Protein AF-A0A540LF46-F1 (afdb_monomer_lite)

InterPro domains:
  IPR003746 Protein of unknown function DUF167 [PF02594] (100-147)
  IPR003746 Protein of unknown function DUF167 [SM01152] (96-146)
  IPR036591 YggU-like superfamily [G3DSA:3.30.1200.10] (90-147)
  IPR036591 YggU-like superfamily [SSF69786] (89-147)
  IPR053323 UPF0235 domain-containing protein [PTHR47525] (1-147)
  IPR057965 STEEP1 domain [PF25809] (1-81)

Foldseek 3Di:
DDADPQQRWDKDFCVVDPDDDQWDWPAWDWDQDPPRDIAIWGWIAHPPPRHTFWTFRDPDPVPGRIITGGPPSDDPQDPDDDPVPGPQACQWDQDPPRDIHHAEDEAEQDPAWDQDDDDNNHTYIYHNHDPPPCRSVVRVVVVVVVD

Secondary structure (DSSP, 8-state):
--B-TTT-PEEEETTTS-----EEEEEEEEEE-GGG-EEEEEEEEETTT--EEEEESSS-TTT--EEEEPTT---SS-SS--TTSSPPPTTEEEPGGG-EEE-EEEE-S-SS-EEEEE-SS-EEEE-SS-SSTTHHHHHHHHHHTT-

Radius of gyration: 22.81 Å; chains: 1; bounding box: 57×28×56 Å

Sequence (147 aa):
MPKRKTDKAYVLDKSKHLARLNIAEAGKVLLKRGEGKLEKQFRMNCVGCGLFVFYRSEEDLEGASFIYVVDGSLSTVAAETNPQDAPVPPCISNLEGGLVQVAIEVEDRAQRSAITRVNADDVRVTVAAPAARGEANNELLEFMAKV

Organism: Malus baccata (NCBI:txid106549)

Structure (mmCIF, N/CA/C/O backbone):
data_AF-A0A540LF46-F1
#
_entry.id   AF-A0A540LF46-F1
#
loop_
_atom_site.group_PDB
_atom_site.id
_atom_site.type_symbol
_atom_site.label_atom_id
_atom_site.label_alt_id
_atom_site.label_comp_id
_atom_site.label_asym_id
_atom_site.label_entity_id
_atom_site.label_seq_id
_atom_site.pdbx_PDB_ins_code
_atom_site.Cartn_x
_atom_site.Cartn_y
_atom_site.Cartn_z
_atom_site.occupancy
_atom_site.B_iso_or_equiv
_atom_site.auth_seq_id
_atom_site.auth_comp_id
_atom_site.auth_asym_id
_atom_site.auth_atom_id
_atom_site.pdbx_PDB_model_num
ATOM 1 N N . MET A 1 1 ? 0.856 4.193 19.483 1.00 74.06 1 MET A N 1
ATOM 2 C CA . MET A 1 1 ? -0.600 4.450 19.580 1.00 74.06 1 MET A CA 1
ATOM 3 C C . MET A 1 1 ? -1.244 3.455 20.536 1.00 74.06 1 MET A C 1
ATOM 5 O O . MET A 1 1 ? -0.867 2.287 20.478 1.00 74.06 1 MET A O 1
ATOM 9 N N . PRO A 1 2 ? -2.177 3.880 21.404 1.00 86.44 2 PRO A N 1
ATOM 10 C CA . PRO A 1 2 ? -2.928 2.976 22.279 1.00 86.44 2 PRO A CA 1
ATOM 11 C C . PRO A 1 2 ? -3.761 1.967 21.474 1.00 86.44 2 PRO A C 1
ATOM 13 O O . PRO A 1 2 ? -4.282 2.317 20.418 1.00 86.44 2 PRO A O 1
ATOM 16 N N . LYS A 1 3 ? -3.921 0.738 21.982 1.00 89.38 3 LYS A N 1
ATOM 17 C CA . LYS A 1 3 ? -4.806 -0.288 21.399 1.00 89.38 3 LYS A CA 1
ATOM 18 C C . LYS A 1 3 ? -6.048 -0.505 22.261 1.00 89.38 3 LYS A C 1
ATOM 20 O O . LYS A 1 3 ? -5.948 -0.585 23.487 1.00 89.38 3 LYS A O 1
ATOM 25 N N . ARG A 1 4 ? -7.216 -0.666 21.632 1.00 88.56 4 ARG A N 1
ATOM 26 C CA . ARG A 1 4 ? -8.449 -1.082 22.322 1.00 88.56 4 ARG A CA 1
ATOM 27 C C . ARG A 1 4 ? -8.381 -2.556 22.720 1.00 88.56 4 ARG A C 1
ATOM 29 O O . ARG A 1 4 ? -7.892 -3.395 21.973 1.00 88.56 4 ARG A O 1
ATOM 36 N N . LYS A 1 5 ? -8.966 -2.897 23.870 1.00 84.88 5 LYS A N 1
ATOM 37 C CA . LYS A 1 5 ? -9.084 -4.294 24.328 1.00 84.88 5 LYS A CA 1
ATOM 38 C C . LYS A 1 5 ? -10.130 -5.103 23.551 1.00 84.88 5 LYS A C 1
ATOM 40 O O . LYS A 1 5 ? -10.023 -6.317 23.478 1.00 84.88 5 LYS A O 1
ATOM 45 N N . THR A 1 6 ? -11.143 -4.442 22.991 1.00 84.25 6 THR A N 1
ATOM 46 C CA . THR A 1 6 ? -12.315 -5.087 22.378 1.00 84.25 6 THR A CA 1
ATOM 47 C C . THR A 1 6 ? -12.055 -5.668 20.996 1.00 84.25 6 THR A C 1
ATOM 49 O O . THR A 1 6 ? -12.598 -6.712 20.660 1.00 84.25 6 THR A O 1
ATOM 52 N N . ASP A 1 7 ? -11.273 -4.973 20.180 1.00 84.31 7 ASP A N 1
ATOM 53 C CA . ASP A 1 7 ? -11.052 -5.293 18.766 1.00 84.31 7 ASP A CA 1
ATOM 54 C C . ASP A 1 7 ? -9.617 -5.011 18.315 1.00 84.31 7 ASP A C 1
ATOM 56 O O . ASP A 1 7 ? -9.337 -5.014 17.122 1.00 84.31 7 ASP A O 1
ATOM 60 N N . LYS A 1 8 ? -8.705 -4.763 19.267 1.00 87.94 8 LYS A N 1
ATOM 61 C CA . LYS A 1 8 ? -7.281 -4.478 19.029 1.00 87.94 8 LYS A CA 1
ATOM 62 C C . LYS A 1 8 ? -7.009 -3.267 18.129 1.00 87.94 8 LYS A C 1
ATOM 64 O O . LYS A 1 8 ? -5.849 -3.021 17.805 1.00 87.94 8 LYS A O 1
ATOM 69 N N . ALA A 1 9 ? -8.035 -2.481 17.800 1.00 90.19 9 ALA A N 1
ATOM 70 C CA . ALA A 1 9 ? -7.906 -1.305 16.959 1.00 90.19 9 ALA A CA 1
ATOM 71 C C . ALA A 1 9 ? -6.971 -0.275 17.606 1.00 90.19 9 ALA A C 1
ATOM 73 O O . ALA A 1 9 ? -7.024 -0.043 18.823 1.00 90.19 9 ALA A O 1
ATOM 74 N N . TYR A 1 10 ? -6.127 0.350 16.791 1.00 90.56 10 TYR A N 1
ATOM 75 C CA . TYR A 1 10 ? -5.286 1.460 17.219 1.00 90.56 10 TYR A CA 1
ATOM 76 C C . TYR A 1 10 ? -6.127 2.729 17.334 1.00 90.56 10 TYR A C 1
ATOM 78 O O . TYR A 1 10 ? -6.913 3.050 16.446 1.00 90.56 10 TYR A O 1
ATOM 86 N N . VAL A 1 11 ? -5.948 3.465 18.427 1.00 91.00 11 VAL A N 1
ATOM 87 C CA . VAL A 1 11 ? -6.639 4.733 18.672 1.00 91.00 11 VAL A CA 1
ATOM 88 C C . VAL A 1 11 ? -5.749 5.882 18.208 1.00 91.00 11 VAL A C 1
ATOM 90 O O . VAL A 1 11 ? -4.654 6.082 18.744 1.00 91.00 11 VAL A O 1
ATOM 93 N N . LEU A 1 12 ? -6.227 6.628 17.216 1.00 89.12 12 LEU A N 1
ATOM 94 C CA . LEU A 1 12 ? -5.626 7.854 16.704 1.00 89.12 12 LEU A CA 1
ATOM 95 C C . LEU A 1 12 ? -6.423 9.055 17.225 1.00 89.12 12 LEU A C 1
ATOM 97 O O . LEU A 1 12 ? -7.634 9.136 17.036 1.00 89.12 12 LEU A O 1
ATOM 101 N N . ASP A 1 13 ? -5.725 9.986 17.866 1.00 88.25 13 ASP A N 1
ATOM 102 C CA . ASP A 1 13 ? -6.264 11.270 18.311 1.00 88.25 13 ASP A CA 1
ATOM 103 C C . ASP A 1 13 ? -5.946 12.330 17.249 1.00 88.25 13 ASP A C 1
ATOM 105 O O . ASP A 1 13 ? -4.771 12.640 17.018 1.00 88.25 13 ASP A O 1
ATOM 109 N N . LYS A 1 14 ? -6.979 12.866 16.588 1.00 83.50 14 LYS A N 1
ATOM 110 C CA . LYS A 1 14 ? -6.809 13.855 15.508 1.00 83.50 14 LYS A CA 1
ATOM 111 C C . LYS A 1 14 ? -6.265 15.192 16.011 1.00 83.50 14 LYS A C 1
ATOM 113 O O . LYS A 1 14 ? -5.693 15.936 15.223 1.00 83.50 14 LYS A O 1
ATOM 118 N N . SER A 1 15 ? -6.415 15.501 17.301 1.00 80.00 15 SER A N 1
ATOM 119 C CA . SER A 1 15 ? -5.893 16.747 17.880 1.00 80.00 15 SER A CA 1
ATOM 120 C C . SER A 1 15 ? -4.372 16.722 18.055 1.00 80.00 15 SER A C 1
ATOM 122 O O . SER A 1 15 ? -3.724 17.766 18.043 1.00 80.00 15 SER A O 1
ATOM 124 N N . LYS A 1 16 ? -3.789 15.525 18.195 1.00 81.25 16 LYS A N 1
ATOM 125 C CA . LYS A 1 16 ? -2.352 15.329 18.443 1.00 81.25 16 LYS A CA 1
ATOM 126 C C . LYS A 1 16 ? -1.561 14.991 17.187 1.00 81.25 16 LYS A C 1
ATOM 128 O O . LYS A 1 16 ? -0.342 15.140 17.179 1.00 81.25 16 LYS A O 1
ATOM 133 N N . HIS A 1 17 ? -2.233 14.501 16.150 1.00 76.06 17 HIS A N 1
ATOM 134 C CA . HIS A 1 17 ? -1.586 13.954 14.966 1.00 76.06 17 HIS A CA 1
ATOM 135 C C . HIS A 1 17 ? -2.264 14.459 13.692 1.00 76.06 17 HIS A C 1
ATOM 137 O O . HIS A 1 17 ? -3.445 14.208 13.457 1.00 76.06 17 HIS A O 1
ATOM 143 N N . LEU A 1 18 ? -1.481 15.130 12.845 1.00 67.31 18 LEU A N 1
ATOM 144 C CA . LEU A 1 18 ? -1.886 15.522 11.498 1.00 67.31 18 LEU A CA 1
ATOM 145 C C . LEU A 1 18 ? -1.986 14.263 10.626 1.00 67.31 18 LEU A C 1
ATOM 147 O O . LEU A 1 18 ? -1.008 13.532 10.474 1.00 67.31 18 LEU A O 1
ATOM 151 N N . ALA A 1 19 ? -3.168 13.996 10.073 1.00 65.88 19 ALA A N 1
ATOM 152 C CA . ALA A 1 19 ? -3.424 12.825 9.242 1.00 65.88 19 ALA A CA 1
ATOM 153 C C . ALA A 1 19 ? -4.034 13.246 7.902 1.00 65.88 19 ALA A C 1
ATOM 155 O O . ALA A 1 19 ? -5.103 13.854 7.864 1.00 65.88 19 ALA A O 1
ATOM 156 N N . ARG A 1 20 ? -3.370 12.890 6.796 1.00 72.81 20 ARG A N 1
ATOM 157 C CA . ARG A 1 20 ? -3.944 12.961 5.448 1.00 72.81 20 ARG A CA 1
ATOM 158 C C . ARG A 1 20 ? -4.623 11.628 5.155 1.00 72.81 20 ARG A C 1
ATOM 160 O O . ARG A 1 20 ? -3.972 10.589 5.176 1.00 72.81 20 ARG A O 1
ATOM 167 N N . LEU A 1 21 ? -5.928 11.653 4.916 1.00 78.50 21 LEU A N 1
ATOM 168 C CA . LEU A 1 21 ? -6.735 10.446 4.753 1.00 78.50 21 LEU A CA 1
ATOM 169 C C . LEU A 1 21 ? -7.257 10.368 3.316 1.00 78.50 21 LEU A C 1
ATOM 171 O O . LEU A 1 21 ? -8.003 11.244 2.892 1.00 78.50 21 LEU A O 1
ATOM 175 N N . ASN A 1 22 ? -6.874 9.324 2.578 1.00 82.06 22 ASN A N 1
ATOM 176 C CA . ASN A 1 22 ? -7.414 9.028 1.248 1.00 82.06 22 ASN A CA 1
ATOM 177 C C . ASN A 1 22 ? -8.381 7.837 1.336 1.00 82.06 22 ASN A C 1
ATOM 179 O O . ASN A 1 22 ? -7.994 6.678 1.166 1.00 82.06 22 ASN A O 1
ATOM 183 N N . ILE A 1 23 ? -9.626 8.127 1.708 1.00 87.06 23 ILE A N 1
ATOM 184 C CA . ILE A 1 23 ? -10.616 7.129 2.128 1.00 87.06 23 ILE A CA 1
ATOM 185 C C . ILE A 1 23 ? -11.994 7.394 1.523 1.00 87.06 23 ILE A C 1
ATOM 187 O O . ILE A 1 23 ? -12.360 8.539 1.274 1.00 87.06 23 ILE A O 1
ATOM 191 N N . ALA A 1 24 ? -12.770 6.326 1.354 1.00 89.81 24 ALA A N 1
ATOM 192 C CA . ALA A 1 24 ? -14.169 6.355 0.946 1.00 89.81 24 ALA A CA 1
ATOM 193 C C . ALA A 1 24 ? -15.076 5.851 2.076 1.00 89.81 24 ALA A C 1
ATOM 195 O O . ALA A 1 24 ? -14.687 4.982 2.861 1.00 89.81 24 ALA A O 1
ATOM 196 N N . GLU A 1 25 ? -16.297 6.377 2.154 1.00 91.12 25 GLU A N 1
ATOM 197 C CA . GLU A 1 25 ? -17.293 5.904 3.115 1.00 91.12 25 GLU A CA 1
ATOM 198 C C . GLU A 1 25 ? -17.759 4.488 2.766 1.00 91.12 25 GLU A C 1
ATOM 200 O O . GLU A 1 25 ? -18.154 4.200 1.639 1.00 91.12 25 GLU A O 1
ATOM 205 N N . ALA A 1 26 ? -17.716 3.598 3.755 1.00 88.88 26 ALA A N 1
ATOM 206 C CA . ALA A 1 26 ? -18.059 2.183 3.618 1.00 88.88 26 ALA A CA 1
ATOM 207 C C . ALA A 1 26 ? -19.337 1.809 4.388 1.00 88.88 26 ALA A C 1
ATOM 209 O O . ALA A 1 26 ? -19.603 0.637 4.660 1.00 88.88 26 ALA A O 1
ATOM 210 N N . GLY A 1 27 ? -20.124 2.821 4.758 1.00 89.94 27 GLY A N 1
ATOM 211 C CA . GLY A 1 27 ? -21.399 2.673 5.444 1.00 89.94 27 GLY A CA 1
ATOM 212 C C . GLY A 1 27 ? -21.301 2.590 6.967 1.00 89.94 27 GLY A C 1
ATOM 213 O O . GLY A 1 27 ? -20.253 2.776 7.592 1.00 89.94 27 GLY A O 1
ATOM 214 N N . LYS A 1 28 ? -22.457 2.324 7.577 1.00 92.00 28 LYS A N 1
ATOM 215 C CA . LYS A 1 28 ? -22.673 2.349 9.025 1.00 92.00 28 LYS A CA 1
ATOM 216 C C . LYS A 1 28 ? -23.088 0.977 9.532 1.00 92.00 28 LYS A C 1
ATOM 218 O O . LYS A 1 28 ? -23.990 0.351 8.983 1.00 92.00 28 LYS A O 1
ATOM 223 N N . VAL A 1 29 ? -22.474 0.543 10.627 1.00 91.75 29 VAL A N 1
ATOM 224 C CA . VAL A 1 29 ? -22.754 -0.736 11.284 1.00 91.75 29 VAL A CA 1
ATOM 225 C C . VAL A 1 29 ? -23.029 -0.499 12.764 1.00 91.75 29 VAL A C 1
ATOM 227 O O . VAL A 1 29 ? -22.349 0.289 13.417 1.00 91.75 29 VAL A O 1
ATOM 230 N N . LEU A 1 30 ? -24.028 -1.192 13.305 1.00 90.50 30 LEU A N 1
ATOM 231 C CA . LEU A 1 30 ? -24.298 -1.228 14.738 1.00 90.50 30 LEU A CA 1
ATOM 232 C C . LEU A 1 30 ? -23.841 -2.580 15.285 1.00 90.50 30 LEU A C 1
ATOM 234 O O . LEU A 1 30 ? -24.402 -3.616 14.935 1.00 90.50 30 LEU A O 1
ATOM 238 N N . LEU A 1 31 ? -22.813 -2.579 16.128 1.00 88.62 31 LEU A N 1
ATOM 239 C CA . LEU A 1 31 ? -22.278 -3.792 16.737 1.00 88.62 31 LEU A CA 1
ATOM 240 C C . LEU A 1 31 ? -22.807 -3.969 18.155 1.00 88.62 31 LEU A C 1
ATOM 242 O O . LEU A 1 31 ? -22.762 -3.049 18.968 1.00 88.62 31 LEU A O 1
ATOM 246 N N . LYS A 1 32 ? -23.225 -5.191 18.482 1.00 87.19 32 LYS A N 1
ATOM 247 C CA . LYS A 1 32 ? -23.477 -5.600 19.864 1.00 87.19 32 LYS A CA 1
ATOM 248 C C . LYS A 1 32 ? -22.156 -6.015 20.506 1.00 87.19 32 LYS A C 1
ATOM 250 O O . LYS A 1 32 ? -21.530 -6.985 20.089 1.00 87.19 32 LYS A O 1
ATOM 255 N N . ARG A 1 33 ? -21.716 -5.256 21.503 1.00 83.06 33 ARG A N 1
ATOM 256 C CA . ARG A 1 33 ? -20.578 -5.578 22.369 1.00 83.06 33 ARG A CA 1
ATOM 257 C C . ARG A 1 33 ? -21.082 -6.327 23.616 1.00 83.06 33 ARG A C 1
ATOM 259 O O . ARG A 1 33 ? -22.288 -6.495 23.816 1.00 83.06 33 ARG A O 1
ATOM 266 N N . GLY A 1 34 ? -20.151 -6.819 24.436 1.00 74.88 34 GLY A N 1
ATOM 267 C CA . GLY A 1 34 ? -20.469 -7.513 25.690 1.00 74.88 34 GLY A CA 1
ATOM 268 C C . GLY A 1 34 ? -21.340 -6.668 26.632 1.00 74.88 34 GLY A C 1
ATOM 269 O O . GLY A 1 34 ? -21.341 -5.441 26.548 1.00 74.88 34 GLY A O 1
ATOM 270 N N . GLU A 1 35 ? -22.094 -7.338 27.509 1.00 74.38 35 GLU A N 1
ATOM 271 C CA . GLU A 1 35 ? -22.994 -6.714 28.503 1.00 74.38 35 GLU A CA 1
ATOM 272 C C . GLU A 1 35 ? -24.123 -5.848 27.904 1.00 74.38 35 GLU A C 1
ATOM 274 O O . GLU A 1 35 ? -24.568 -4.881 28.513 1.00 74.38 35 GLU A O 1
ATOM 279 N N . GLY A 1 36 ? -24.589 -6.157 26.688 1.00 75.62 36 GLY A N 1
ATOM 280 C CA . GLY A 1 36 ? -25.724 -5.448 26.077 1.00 75.62 36 GLY A CA 1
ATOM 281 C C . GLY A 1 36 ? -25.400 -4.047 25.546 1.00 75.62 36 GLY A C 1
ATOM 282 O O . GLY A 1 36 ? -26.305 -3.332 25.121 1.00 75.62 36 GLY A O 1
ATOM 283 N N . LYS A 1 37 ? -24.121 -3.659 25.517 1.00 81.69 37 LYS A N 1
ATOM 284 C CA . LYS A 1 37 ? -23.674 -2.372 24.972 1.00 81.69 37 LYS A CA 1
ATOM 285 C C . LYS A 1 37 ? -23.701 -2.407 23.443 1.00 81.69 37 LYS A C 1
ATOM 287 O O . LYS A 1 37 ? -23.254 -3.375 22.831 1.00 81.69 37 LYS A O 1
ATOM 292 N N . LEU A 1 38 ? -24.209 -1.347 22.820 1.00 86.31 38 LEU A N 1
ATOM 293 C CA . LEU A 1 38 ? -24.229 -1.183 21.365 1.00 86.31 38 LEU A CA 1
ATOM 294 C C . LEU A 1 38 ? -23.200 -0.127 20.950 1.00 86.31 38 LEU A C 1
ATOM 296 O O . LEU A 1 38 ? -23.123 0.938 21.556 1.00 86.31 38 LEU A O 1
ATOM 300 N N . GLU A 1 39 ? -22.427 -0.416 19.908 1.00 88.38 39 GLU A N 1
ATOM 301 C CA . GLU A 1 39 ? -21.417 0.479 19.343 1.00 88.38 39 GLU A CA 1
ATOM 302 C C . GLU A 1 39 ? -21.785 0.816 17.897 1.00 88.38 39 GLU A C 1
ATOM 304 O O . GLU A 1 39 ? -21.905 -0.075 17.054 1.00 88.38 39 GLU A O 1
ATOM 309 N N . LYS A 1 40 ? -21.976 2.107 17.608 1.00 90.75 40 LYS A N 1
ATOM 310 C CA . LYS A 1 40 ? -22.147 2.604 16.238 1.00 90.75 40 LYS A CA 1
ATOM 311 C C . LYS A 1 40 ? -20.774 2.789 15.607 1.00 90.75 40 LYS A C 1
ATOM 313 O O . LYS A 1 40 ? -19.910 3.427 16.197 1.00 90.75 40 LYS A O 1
ATOM 318 N N . GLN A 1 41 ? -20.599 2.243 14.413 1.00 92.44 41 GLN A N 1
ATOM 319 C CA . GLN A 1 41 ? -19.379 2.357 13.631 1.00 92.44 41 GLN A CA 1
ATOM 320 C C . GLN A 1 41 ? -19.707 2.930 12.261 1.00 92.44 41 GLN A C 1
ATOM 322 O O . GLN A 1 41 ? -20.483 2.333 11.516 1.00 92.44 41 GLN A O 1
ATOM 327 N N . PHE A 1 42 ? -19.078 4.042 11.913 1.00 93.25 42 PHE A N 1
ATOM 328 C CA . PHE A 1 42 ? -19.034 4.556 10.549 1.00 93.25 42 PHE A CA 1
ATOM 329 C C . PHE A 1 42 ? -17.702 4.123 9.950 1.00 93.25 42 PHE A C 1
ATOM 331 O O . PHE A 1 42 ? -16.637 4.516 10.434 1.00 93.25 42 PHE A O 1
ATOM 338 N N . ARG A 1 43 ? -17.762 3.212 8.981 1.00 93.12 43 ARG A N 1
ATOM 339 C CA . ARG A 1 43 ? -16.594 2.523 8.432 1.00 93.12 43 ARG A CA 1
ATOM 340 C C . ARG A 1 43 ? -16.048 3.273 7.231 1.00 93.12 43 ARG A C 1
ATOM 342 O O . ARG A 1 43 ? -16.814 3.811 6.438 1.00 93.12 43 ARG A O 1
ATOM 349 N N . MET A 1 44 ? -14.729 3.245 7.090 1.00 92.00 44 MET A N 1
ATOM 350 C CA . MET A 1 44 ? -14.010 3.883 5.998 1.00 92.00 44 MET A CA 1
ATOM 351 C C . MET A 1 44 ? -13.109 2.866 5.300 1.00 92.00 44 MET A C 1
ATOM 353 O O . MET A 1 44 ? -12.353 2.133 5.951 1.00 92.00 44 MET A O 1
ATOM 357 N N . ASN A 1 45 ? -13.174 2.855 3.973 1.00 92.25 45 ASN A N 1
ATOM 358 C CA . ASN A 1 45 ? -12.361 1.997 3.125 1.00 92.25 45 ASN A CA 1
ATOM 359 C C . ASN A 1 45 ? -11.259 2.794 2.426 1.00 92.25 45 ASN A C 1
ATOM 361 O O . ASN A 1 45 ? -11.406 3.984 2.152 1.00 92.25 45 ASN A O 1
ATOM 365 N N . CYS A 1 46 ? -10.159 2.123 2.100 1.00 86.81 46 CYS A N 1
ATOM 366 C CA . CYS A 1 46 ? -9.131 2.665 1.222 1.00 86.81 46 CYS A CA 1
ATOM 367 C C . CYS A 1 46 ? -9.704 2.852 -0.188 1.00 86.81 46 CYS A C 1
ATOM 369 O O . CYS A 1 46 ? -10.283 1.916 -0.738 1.00 86.81 46 CYS A O 1
ATOM 371 N N . VAL A 1 47 ? -9.503 4.025 -0.794 1.00 85.38 47 VAL A N 1
ATOM 372 C CA . VAL A 1 47 ? -9.968 4.296 -2.169 1.00 85.38 47 VAL A CA 1
ATOM 373 C C . VAL A 1 47 ? -9.258 3.400 -3.191 1.00 85.38 47 VAL A C 1
ATOM 375 O O . VAL A 1 47 ? -9.870 2.990 -4.169 1.00 85.38 47 VAL A O 1
ATOM 378 N N . GLY A 1 48 ? -7.987 3.056 -2.957 1.00 82.38 48 GLY A N 1
ATOM 379 C CA . GLY A 1 48 ? -7.189 2.275 -3.906 1.00 82.38 48 GLY A CA 1
ATOM 380 C C . GLY A 1 48 ? -7.557 0.790 -3.966 1.00 82.38 48 GLY A C 1
ATOM 381 O O . GLY A 1 48 ? -7.692 0.235 -5.049 1.00 82.38 48 GLY A O 1
ATOM 382 N N . CYS A 1 49 ? -7.720 0.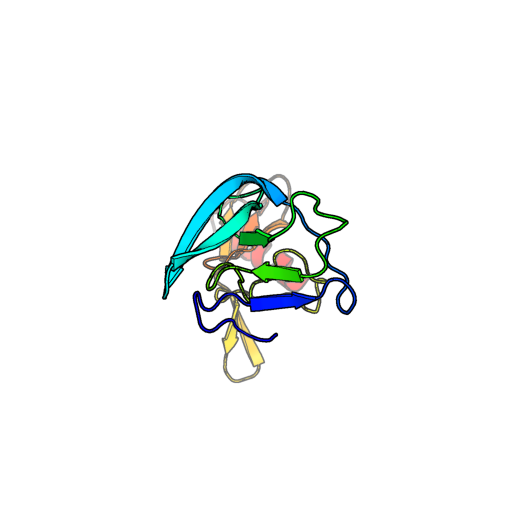135 -2.812 1.00 82.25 49 CYS A N 1
ATOM 383 C CA . CYS A 1 49 ? -7.937 -1.317 -2.741 1.00 82.25 49 CYS A CA 1
ATOM 384 C C . CYS A 1 49 ? -9.286 -1.733 -2.136 1.00 82.25 49 CYS A C 1
ATOM 386 O O . CYS A 1 49 ? -9.561 -2.924 -2.024 1.00 82.25 49 CYS A O 1
ATOM 388 N N . GLY A 1 50 ? -10.117 -0.784 -1.694 1.00 84.56 50 GLY A N 1
ATOM 389 C CA . GLY A 1 50 ? -11.414 -1.070 -1.069 1.00 84.56 50 GLY A CA 1
ATOM 390 C C . GLY A 1 50 ? -11.335 -1.717 0.319 1.00 84.56 50 GLY A C 1
ATOM 391 O O . GLY A 1 50 ? -12.372 -2.052 0.889 1.00 84.56 50 GLY A O 1
ATOM 392 N N . LEU A 1 51 ? -10.135 -1.890 0.883 1.00 88.81 51 LEU A N 1
ATOM 393 C CA . LEU A 1 51 ? -9.933 -2.513 2.191 1.00 88.81 51 LEU A CA 1
ATOM 394 C C . LEU A 1 51 ? -10.525 -1.653 3.312 1.00 88.81 51 LEU A C 1
ATOM 396 O O . LEU A 1 51 ? -10.341 -0.439 3.314 1.00 88.81 51 LEU A O 1
ATOM 400 N N . PHE A 1 52 ? -11.164 -2.280 4.299 1.00 90.19 52 PHE A N 1
ATOM 401 C CA . PHE A 1 52 ? -11.628 -1.615 5.517 1.00 90.19 52 PHE A CA 1
ATOM 402 C C . PHE A 1 52 ? -10.444 -1.222 6.407 1.00 90.19 52 PHE A C 1
ATOM 404 O O . PHE A 1 52 ? -9.797 -2.081 7.004 1.00 90.19 52 PHE A O 1
ATOM 411 N N . VAL A 1 53 ? -10.159 0.081 6.485 1.00 90.81 53 VAL A N 1
ATOM 412 C CA . VAL A 1 53 ? -8.950 0.592 7.153 1.00 90.81 53 VAL A CA 1
ATOM 413 C C . VAL A 1 53 ? -9.247 1.058 8.568 1.00 90.81 53 VAL A C 1
ATOM 415 O O . VAL A 1 53 ? -8.496 0.777 9.497 1.00 90.81 53 VAL A O 1
ATOM 418 N N . PHE A 1 54 ? -10.330 1.801 8.762 1.00 92.38 54 PHE A N 1
ATOM 419 C CA . PHE A 1 54 ? -10.655 2.348 10.072 1.00 92.38 54 PHE A CA 1
ATOM 420 C C . PHE A 1 54 ? -12.138 2.675 10.191 1.00 92.38 54 PHE A C 1
ATOM 422 O O . PHE A 1 54 ? -12.863 2.744 9.198 1.00 92.38 54 PHE A O 1
ATOM 429 N N . TYR A 1 55 ? -12.591 2.917 11.416 1.00 92.75 55 TYR A N 1
ATOM 430 C CA . TYR A 1 55 ? -13.931 3.425 11.683 1.00 92.75 55 TYR A CA 1
ATOM 431 C C . TYR A 1 55 ? -13.921 4.578 12.694 1.00 92.75 55 TYR A C 1
ATOM 433 O O . TYR A 1 55 ? -12.947 4.795 13.421 1.00 92.75 55 TYR A O 1
ATOM 441 N N . ARG A 1 56 ? -15.032 5.314 12.736 1.00 91.88 56 ARG A N 1
ATOM 442 C CA . ARG A 1 56 ? -15.314 6.392 13.694 1.00 91.88 56 ARG A CA 1
ATOM 443 C C . ARG A 1 56 ? -16.653 6.148 14.400 1.00 91.88 56 ARG A C 1
ATOM 445 O O . ARG A 1 56 ? -17.504 5.417 13.889 1.00 91.88 56 ARG A O 1
ATOM 452 N N . SER A 1 57 ? -16.816 6.729 15.587 1.00 88.12 57 SER A N 1
ATOM 453 C CA . SER A 1 57 ? -18.060 6.635 16.375 1.00 88.12 57 SER A CA 1
ATOM 454 C C . SER A 1 57 ? -19.083 7.711 16.005 1.00 88.12 57 SER A C 1
ATOM 456 O O . SER A 1 57 ? -20.275 7.542 16.261 1.00 88.12 57 SER A O 1
ATOM 458 N N . GLU A 1 58 ? -18.617 8.805 15.407 1.00 87.19 58 GLU A N 1
ATOM 459 C CA . GLU A 1 58 ? -19.425 9.943 14.973 1.00 87.19 58 GLU A CA 1
ATOM 460 C C . GLU A 1 58 ? -19.634 9.912 13.461 1.00 87.19 58 GLU A C 1
ATOM 462 O O . GLU A 1 58 ? -18.824 9.358 12.720 1.00 87.19 58 GLU A O 1
ATOM 467 N N . GLU A 1 59 ? -20.747 10.476 13.005 1.00 82.88 59 GLU A N 1
ATOM 468 C CA . GLU A 1 59 ? -21.100 10.466 11.587 1.00 82.88 59 GLU A CA 1
ATOM 469 C C . GLU A 1 59 ? -20.169 11.350 10.770 1.00 82.88 59 GLU A C 1
ATOM 471 O O . GLU A 1 59 ? -19.689 10.918 9.728 1.00 82.88 59 GLU A O 1
ATOM 476 N N . ASP A 1 60 ? -19.847 12.534 11.282 1.00 83.81 60 ASP A N 1
ATOM 477 C CA . ASP A 1 60 ? -18.970 13.480 10.61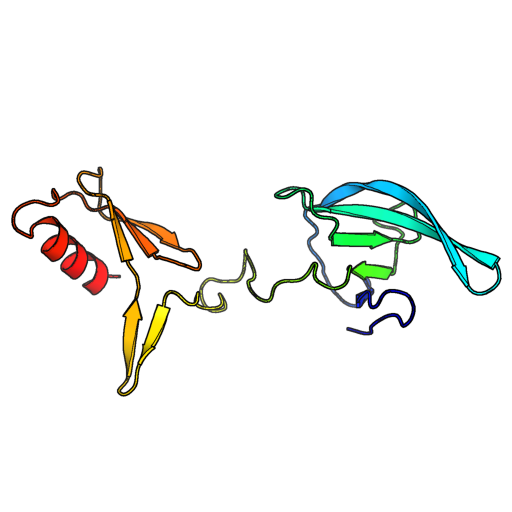3 1.00 83.81 60 ASP A CA 1
ATOM 478 C C . ASP A 1 60 ? -17.484 13.159 10.851 1.00 83.81 60 ASP A C 1
ATOM 480 O O . ASP A 1 60 ? -17.060 12.794 11.953 1.00 83.81 60 ASP A O 1
ATOM 484 N N . LEU A 1 61 ? -16.678 13.281 9.794 1.00 79.12 61 LEU A N 1
ATOM 485 C CA . LEU A 1 61 ? -15.238 13.054 9.871 1.00 79.12 61 LEU A CA 1
ATOM 486 C C . LEU A 1 61 ? -14.541 14.186 10.623 1.00 79.12 61 LEU A C 1
ATOM 488 O O . LEU A 1 61 ? -13.546 13.913 11.298 1.00 79.12 61 LEU A O 1
ATOM 492 N N . GLU A 1 62 ? -15.003 15.430 10.487 1.00 78.25 62 GLU A N 1
ATOM 493 C CA . GLU A 1 62 ? -14.383 16.591 11.132 1.00 78.25 62 GLU A CA 1
ATOM 494 C C . GLU A 1 62 ? -14.661 16.609 12.635 1.00 78.25 62 GLU A C 1
ATOM 496 O O . GLU A 1 62 ? -13.709 16.755 13.406 1.00 78.25 62 GLU A O 1
ATOM 501 N N . GLY A 1 63 ? -15.905 16.336 13.043 1.00 77.88 63 GLY A N 1
ATOM 502 C CA . GLY A 1 63 ? -16.303 16.219 14.453 1.00 77.88 63 GLY A CA 1
ATOM 503 C C . GLY A 1 63 ? -15.648 15.062 15.219 1.00 77.88 63 GLY A C 1
ATOM 504 O O . GLY A 1 63 ? -15.337 15.196 16.406 1.00 77.88 63 GLY A O 1
ATOM 505 N N . ALA A 1 64 ? -15.340 13.951 14.540 1.00 83.00 64 ALA A N 1
ATOM 506 C CA . ALA A 1 64 ? -14.773 12.767 15.178 1.00 83.00 64 ALA A CA 1
ATOM 507 C C . ALA A 1 64 ? -13.363 13.019 15.745 1.00 83.00 64 ALA A C 1
ATOM 509 O O . ALA A 1 64 ? -12.366 12.928 15.031 1.00 83.00 64 ALA A O 1
ATOM 510 N N . SER A 1 65 ? -13.255 13.245 17.057 1.00 85.69 65 SER A N 1
ATOM 511 C CA . SER A 1 65 ? -11.962 13.475 17.735 1.00 85.69 65 SER A CA 1
ATOM 512 C C . SER A 1 65 ? -11.039 12.248 17.714 1.00 85.69 65 SER A C 1
ATOM 514 O O . SER A 1 65 ? -9.811 12.375 17.682 1.00 85.69 65 SER A O 1
ATOM 516 N N . PHE A 1 66 ? -11.631 11.050 17.697 1.00 88.75 66 PHE A N 1
ATOM 517 C CA . PHE A 1 66 ? -10.915 9.779 17.703 1.00 88.75 66 PHE A CA 1
ATOM 518 C C . PHE A 1 66 ? -11.224 8.949 16.462 1.00 88.75 66 PHE A C 1
ATOM 520 O O . PHE A 1 66 ? -12.382 8.775 16.074 1.00 88.75 66 PHE A O 1
ATOM 527 N N . ILE A 1 67 ? -10.170 8.372 15.894 1.00 91.50 67 ILE A N 1
ATOM 528 C CA . ILE A 1 67 ? -10.230 7.410 14.799 1.00 91.50 67 ILE A CA 1
ATOM 529 C C . ILE A 1 67 ? -9.723 6.057 15.303 1.00 91.50 67 ILE A C 1
ATOM 531 O O . ILE A 1 67 ? -8.696 5.979 15.981 1.00 91.50 67 ILE A O 1
ATOM 535 N N . TYR A 1 68 ? -10.431 4.985 14.953 1.00 92.06 68 TYR A N 1
ATOM 536 C CA . TYR A 1 68 ? -10.078 3.621 15.331 1.00 92.06 68 TYR A CA 1
ATOM 537 C C . TYR A 1 68 ? -9.597 2.845 14.111 1.00 92.06 68 TYR A C 1
ATOM 539 O O . TYR A 1 68 ? -10.397 2.385 13.295 1.00 92.06 68 TYR A O 1
ATOM 547 N N . VAL A 1 69 ? -8.281 2.711 13.988 1.00 91.69 69 VAL A N 1
ATOM 548 C CA . VAL A 1 69 ? -7.631 2.008 12.881 1.00 91.69 69 VAL A CA 1
ATOM 549 C C . VAL A 1 69 ? -7.658 0.509 13.141 1.00 91.69 69 VAL A C 1
ATOM 551 O O . VAL A 1 69 ? -7.267 0.054 14.217 1.00 91.69 69 VAL A O 1
ATOM 554 N N . VAL A 1 70 ? -8.150 -0.251 12.169 1.00 91.62 70 VAL A N 1
ATOM 555 C CA . VAL A 1 70 ? -8.356 -1.696 12.279 1.00 91.62 70 VAL A CA 1
ATOM 556 C C . VAL A 1 70 ? -7.006 -2.403 12.421 1.00 91.62 70 VAL A C 1
ATOM 558 O O . VAL A 1 70 ? -6.009 -2.029 11.809 1.00 91.62 70 VAL A O 1
ATOM 561 N N . ASP A 1 71 ? -6.949 -3.429 13.267 1.00 87.81 71 ASP A N 1
ATOM 562 C CA . ASP A 1 71 ? -5.731 -4.225 13.427 1.00 87.81 71 ASP A CA 1
ATOM 563 C C . ASP A 1 71 ? -5.400 -4.933 12.099 1.00 87.81 71 ASP A C 1
ATOM 565 O O . ASP A 1 71 ? -6.265 -5.559 11.489 1.00 87.81 71 ASP A O 1
ATOM 569 N N . GLY A 1 72 ? -4.159 -4.793 11.627 1.00 83.88 72 GLY A N 1
ATOM 570 C CA . GLY A 1 72 ? -3.708 -5.347 10.344 1.00 83.88 72 GLY A CA 1
ATOM 571 C C . GLY A 1 72 ? -3.959 -4.471 9.109 1.00 83.88 72 GLY A C 1
ATOM 572 O O . GLY A 1 72 ? -3.533 -4.849 8.024 1.00 83.88 72 GLY A O 1
ATOM 573 N N . SER A 1 73 ? -4.587 -3.295 9.238 1.00 83.25 73 SER A N 1
ATOM 574 C CA . SER A 1 73 ? -4.773 -2.373 8.102 1.00 83.25 73 SER A CA 1
ATOM 575 C C . SER A 1 73 ? -3.589 -1.429 7.856 1.00 83.25 73 SER A C 1
ATOM 577 O O . SER A 1 73 ? -3.615 -0.641 6.914 1.00 83.25 73 SER A O 1
ATOM 579 N N . LEU A 1 74 ? -2.582 -1.455 8.732 1.00 76.25 74 LEU A N 1
ATOM 580 C CA . LEU A 1 74 ? -1.365 -0.654 8.627 1.00 76.25 74 LEU A CA 1
ATOM 581 C C . LEU A 1 74 ? -0.227 -1.528 8.100 1.00 76.25 74 LEU A C 1
ATOM 583 O O . LEU A 1 74 ? 0.011 -2.612 8.629 1.00 76.25 74 LEU A O 1
ATOM 587 N N . SER A 1 75 ? 0.495 -1.025 7.102 1.00 72.44 75 SER A N 1
ATOM 588 C CA . SER A 1 75 ? 1.749 -1.607 6.623 1.00 72.44 75 SER A CA 1
ATOM 589 C C . SER A 1 75 ? 2.908 -0.687 6.992 1.00 72.44 75 SER A C 1
ATOM 591 O O . SER A 1 75 ? 2.762 0.535 6.982 1.00 72.44 75 SER A O 1
ATOM 593 N N . THR A 1 76 ? 4.062 -1.270 7.309 1.00 63.38 76 THR A N 1
ATOM 594 C CA . THR A 1 76 ? 5.326 -0.531 7.460 1.00 63.38 76 THR A CA 1
ATOM 595 C C . THR A 1 76 ? 5.872 -0.049 6.119 1.00 63.38 76 THR A C 1
ATOM 597 O O . THR A 1 76 ? 6.739 0.818 6.094 1.00 63.38 76 THR A O 1
ATOM 600 N N . VAL A 1 77 ? 5.352 -0.580 5.009 1.00 57.31 77 VAL A N 1
ATOM 601 C CA . VAL A 1 77 ? 5.651 -0.109 3.659 1.00 57.31 77 VAL A CA 1
ATOM 602 C C . VAL A 1 77 ? 4.776 1.112 3.389 1.00 57.31 77 VAL A C 1
ATOM 604 O O . VAL A 1 77 ? 3.611 0.994 3.006 1.00 57.31 77 VAL A O 1
ATOM 607 N N . ALA A 1 78 ? 5.318 2.296 3.664 1.00 53.34 78 ALA A N 1
ATOM 608 C CA . ALA A 1 78 ? 4.675 3.544 3.294 1.00 53.34 78 ALA A CA 1
ATOM 609 C C . ALA A 1 78 ? 4.699 3.684 1.765 1.00 53.34 78 ALA A C 1
ATOM 611 O O . ALA A 1 78 ? 5.763 3.647 1.157 1.00 53.34 78 ALA A O 1
ATOM 612 N N . ALA A 1 79 ? 3.528 3.843 1.142 1.00 52.38 79 ALA A N 1
ATOM 613 C CA . ALA A 1 79 ? 3.429 4.073 -0.302 1.00 52.38 79 ALA A CA 1
ATOM 614 C C . ALA A 1 79 ? 3.924 5.472 -0.717 1.00 52.38 79 ALA A C 1
ATOM 616 O O . ALA A 1 79 ? 4.157 5.711 -1.894 1.00 52.38 79 ALA A O 1
ATOM 617 N N . GLU A 1 80 ? 4.087 6.392 0.237 1.00 55.41 80 GLU A N 1
ATOM 618 C CA . GLU A 1 80 ? 4.505 7.769 -0.019 1.00 55.41 80 GLU A CA 1
ATOM 619 C C . GLU A 1 80 ? 5.290 8.306 1.187 1.00 55.41 80 GLU A C 1
ATOM 621 O O . GLU A 1 80 ? 4.743 8.970 2.068 1.00 55.41 80 GLU A O 1
ATOM 626 N N . THR A 1 81 ? 6.582 8.002 1.259 1.00 42.31 81 THR A N 1
ATOM 627 C CA . THR A 1 81 ? 7.528 8.790 2.058 1.00 42.31 81 THR A CA 1
ATOM 628 C C . THR A 1 81 ? 8.545 9.439 1.133 1.00 42.31 81 THR A C 1
ATOM 630 O O . THR A 1 81 ? 8.778 8.993 0.011 1.00 42.31 81 THR A O 1
ATOM 633 N N . ASN A 1 82 ? 9.103 10.551 1.609 1.00 48.09 82 ASN A N 1
ATOM 634 C CA . ASN A 1 82 ? 10.285 11.204 1.061 1.00 48.09 82 ASN A CA 1
ATOM 635 C C . ASN A 1 82 ? 11.277 10.135 0.536 1.00 48.09 82 ASN A C 1
ATOM 637 O O . ASN A 1 82 ? 11.519 9.183 1.279 1.00 48.09 82 ASN A O 1
ATOM 641 N N . PRO A 1 83 ? 11.854 10.241 -0.680 1.00 53.59 83 PRO A N 1
ATOM 642 C CA . PRO A 1 83 ? 12.633 9.153 -1.295 1.00 53.59 83 PRO A CA 1
ATOM 643 C C . PRO A 1 83 ? 13.776 8.594 -0.429 1.00 53.59 83 PRO A C 1
ATOM 645 O O . PRO A 1 83 ? 14.218 7.474 -0.648 1.00 53.59 83 PRO A O 1
ATOM 648 N N . GLN A 1 84 ? 14.246 9.369 0.554 1.00 53.91 84 GLN A N 1
ATOM 649 C CA . GLN A 1 84 ? 15.295 8.986 1.502 1.00 53.91 84 GLN A CA 1
ATOM 650 C C . GLN A 1 84 ? 14.808 8.113 2.675 1.00 53.91 84 GLN A C 1
ATOM 652 O O . GLN A 1 84 ? 15.606 7.361 3.223 1.00 53.91 84 GLN A O 1
ATOM 657 N N . ASP A 1 85 ? 13.524 8.180 3.038 1.00 52.34 85 ASP A N 1
ATOM 658 C CA . ASP A 1 85 ? 12.917 7.428 4.153 1.00 52.34 85 ASP A CA 1
ATOM 659 C C . ASP A 1 85 ? 12.020 6.280 3.657 1.00 52.34 85 ASP A C 1
ATOM 661 O O . ASP A 1 85 ? 11.246 5.694 4.421 1.00 52.34 85 ASP A O 1
ATOM 665 N N . ALA A 1 86 ? 12.050 5.988 2.355 1.00 57.72 86 ALA A N 1
ATOM 666 C CA . ALA A 1 86 ? 11.320 4.866 1.795 1.00 57.72 86 ALA A CA 1
ATOM 667 C C . ALA A 1 86 ? 11.968 3.559 2.284 1.00 57.72 86 ALA A C 1
ATOM 669 O O . ALA A 1 86 ? 13.169 3.359 2.078 1.00 57.72 86 ALA A O 1
ATOM 670 N N . PRO A 1 87 ? 11.213 2.658 2.941 1.00 66.19 87 PRO A N 1
ATOM 671 C CA . PRO A 1 87 ? 11.739 1.352 3.293 1.00 66.19 87 PRO A CA 1
ATOM 672 C C . PRO A 1 87 ? 12.157 0.633 2.011 1.00 66.19 87 PRO A C 1
ATOM 674 O O . PRO A 1 87 ? 11.353 0.454 1.095 1.00 66.19 87 PRO A O 1
ATOM 677 N N . VAL A 1 88 ? 13.429 0.246 1.957 1.00 75.75 88 VAL A N 1
ATOM 678 C CA . VAL A 1 88 ? 13.997 -0.491 0.832 1.00 75.75 88 VAL A CA 1
ATOM 679 C C . VAL A 1 88 ? 13.261 -1.838 0.717 1.00 75.75 88 VAL A C 1
ATOM 681 O O . VAL A 1 88 ? 13.192 -2.572 1.708 1.00 75.75 88 VAL A O 1
ATOM 684 N N . PRO A 1 89 ? 12.651 -2.154 -0.438 1.00 80.44 89 PRO A N 1
ATOM 685 C CA . PRO A 1 89 ? 11.902 -3.391 -0.617 1.00 80.44 89 PRO A CA 1
ATOM 686 C C . PRO A 1 89 ? 12.814 -4.625 -0.540 1.00 80.44 89 PRO A C 1
ATOM 688 O O . PRO A 1 89 ? 14.002 -4.526 -0.843 1.00 80.44 89 PRO A O 1
ATOM 691 N N . PRO A 1 90 ? 12.277 -5.804 -0.172 1.00 84.31 90 PRO A N 1
ATOM 692 C CA . PRO A 1 90 ? 13.080 -7.004 0.080 1.00 84.31 90 PRO A CA 1
ATOM 693 C C . PRO A 1 90 ? 13.819 -7.545 -1.154 1.00 84.31 90 PRO A C 1
ATOM 695 O O . PRO A 1 90 ? 14.772 -8.304 -0.995 1.00 84.31 90 PRO A O 1
ATOM 698 N N . CYS A 1 91 ? 13.433 -7.133 -2.365 1.00 85.38 91 CYS A N 1
ATOM 699 C CA . CYS A 1 91 ? 14.166 -7.416 -3.599 1.00 85.38 91 CYS A CA 1
ATOM 700 C C . CYS A 1 91 ? 15.529 -6.702 -3.689 1.00 85.38 91 CYS A C 1
ATOM 702 O O . CYS A 1 91 ? 16.300 -6.992 -4.603 1.00 85.38 91 CYS A O 1
ATOM 704 N N . ILE A 1 92 ? 15.820 -5.771 -2.773 1.00 89.00 92 ILE A N 1
ATOM 705 C CA . ILE A 1 92 ? 17.102 -5.080 -2.621 1.00 89.00 92 ILE A CA 1
ATOM 706 C C . ILE A 1 92 ? 17.664 -5.447 -1.243 1.00 89.00 92 ILE A C 1
ATOM 708 O O . ILE A 1 92 ? 17.112 -5.072 -0.207 1.00 89.00 92 ILE A O 1
ATOM 712 N N . SER A 1 93 ? 18.770 -6.185 -1.220 1.00 87.25 93 SER A N 1
ATOM 713 C CA . SER A 1 93 ? 19.391 -6.685 0.005 1.00 87.25 93 SER A CA 1
ATOM 714 C C . SER A 1 93 ? 20.853 -6.259 0.110 1.00 87.25 93 SER A C 1
ATOM 716 O O . SER A 1 93 ? 21.616 -6.297 -0.853 1.00 87.25 93 SER A O 1
ATOM 718 N N . ASN A 1 94 ? 21.264 -5.854 1.312 1.00 87.25 94 ASN A N 1
ATOM 719 C CA . ASN A 1 94 ? 22.670 -5.604 1.613 1.00 87.25 94 ASN A CA 1
ATOM 720 C C . ASN A 1 94 ? 23.348 -6.929 1.962 1.00 87.25 94 ASN A C 1
ATOM 722 O O . ASN A 1 94 ? 22.894 -7.647 2.856 1.00 87.25 94 ASN A O 1
ATOM 726 N N . LEU A 1 95 ? 24.439 -7.233 1.272 1.00 86.31 95 LEU A N 1
ATOM 727 C CA . LEU A 1 95 ? 25.311 -8.362 1.556 1.00 86.31 95 LEU A CA 1
ATOM 728 C C . LEU A 1 95 ? 26.504 -7.918 2.415 1.00 86.31 95 LEU A C 1
ATOM 730 O O . LEU A 1 95 ? 26.778 -6.728 2.603 1.00 86.31 95 LEU A O 1
ATOM 734 N N . GLU A 1 96 ? 27.236 -8.896 2.945 1.00 88.00 96 GLU A N 1
ATOM 735 C CA . GLU A 1 96 ? 28.483 -8.638 3.663 1.00 88.00 96 GLU A CA 1
ATOM 736 C C . GLU A 1 96 ? 29.504 -7.923 2.761 1.00 88.00 96 GLU A C 1
ATOM 738 O O . GLU A 1 96 ? 29.559 -8.132 1.549 1.00 88.00 96 GLU A O 1
ATOM 743 N N . GLY A 1 97 ? 30.321 -7.050 3.357 1.00 85.75 97 GLY A N 1
ATOM 744 C CA . GLY A 1 97 ? 31.351 -6.310 2.622 1.00 85.75 97 GLY A CA 1
ATOM 745 C C . GLY A 1 97 ? 30.851 -5.081 1.854 1.00 85.75 97 GLY A C 1
ATOM 746 O O . GLY A 1 97 ? 31.591 -4.552 1.031 1.00 85.75 97 GLY A O 1
ATOM 747 N N . GLY A 1 98 ? 29.629 -4.604 2.120 1.00 85.44 98 GLY A N 1
ATOM 748 C CA . GLY A 1 98 ? 29.092 -3.380 1.505 1.00 85.44 98 GLY A CA 1
ATOM 749 C C . GLY A 1 98 ? 28.587 -3.570 0.074 1.00 85.44 98 GLY A C 1
ATOM 750 O O . GLY A 1 98 ? 28.369 -2.590 -0.634 1.00 85.44 98 GLY A O 1
ATOM 751 N N . LEU A 1 99 ? 28.406 -4.820 -0.353 1.00 86.75 99 LEU A N 1
ATOM 752 C CA . LEU A 1 99 ? 27.784 -5.155 -1.628 1.00 86.75 99 LEU A CA 1
ATOM 753 C C . LEU A 1 99 ? 26.259 -5.080 -1.503 1.00 86.75 99 LEU A C 1
ATOM 755 O O . LEU A 1 99 ? 25.693 -5.437 -0.472 1.00 86.75 99 LEU A O 1
ATOM 759 N N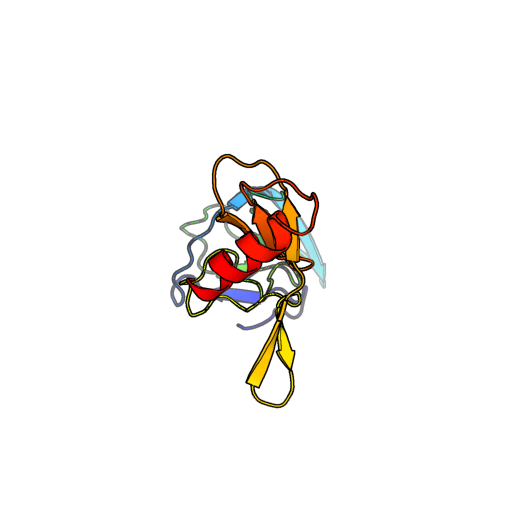 . VAL A 1 100 ? 25.593 -4.655 -2.574 1.00 89.81 100 VAL A N 1
ATOM 760 C CA . VAL A 1 100 ? 24.129 -4.626 -2.671 1.00 89.81 100 VAL A CA 1
ATOM 761 C C . VAL A 1 100 ? 23.699 -5.615 -3.745 1.00 89.81 100 VAL A C 1
ATOM 763 O O . VAL A 1 100 ? 24.222 -5.595 -4.859 1.00 89.81 100 VAL A O 1
ATOM 766 N N . GLN A 1 101 ? 22.757 -6.488 -3.408 1.00 89.81 101 GLN A N 1
ATOM 767 C CA . GLN A 1 101 ? 22.116 -7.407 -4.336 1.00 89.81 101 GLN A CA 1
ATOM 768 C C . GLN A 1 101 ? 20.718 -6.893 -4.675 1.00 89.81 101 GLN A C 1
ATOM 770 O O . GLN A 1 101 ? 19.966 -6.480 -3.795 1.00 89.81 101 GLN A O 1
ATOM 775 N N . VAL A 1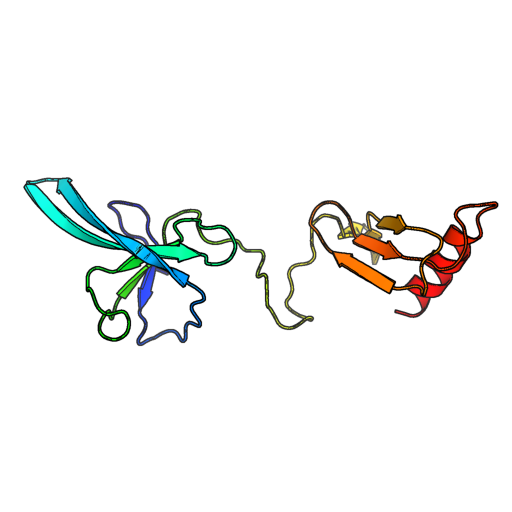 102 ? 20.368 -6.933 -5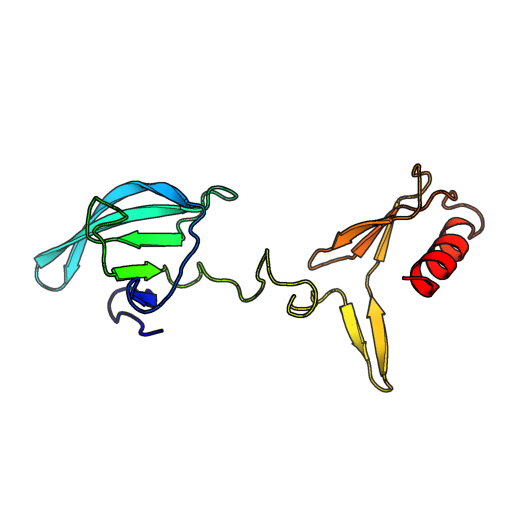.960 1.00 91.38 102 VAL A N 1
ATOM 776 C CA . VAL A 1 102 ? 19.067 -6.486 -6.464 1.00 91.38 102 VAL A CA 1
ATOM 777 C C . VAL A 1 102 ? 18.503 -7.540 -7.410 1.00 91.38 102 VAL A C 1
ATOM 779 O O . VAL A 1 102 ? 19.205 -7.992 -8.316 1.00 91.38 102 VAL A O 1
ATOM 782 N N . ALA A 1 103 ? 17.240 -7.923 -7.223 1.00 92.56 103 ALA A N 1
ATOM 783 C CA . ALA A 1 103 ? 16.490 -8.689 -8.215 1.00 92.56 103 ALA A CA 1
ATOM 784 C C . ALA A 1 103 ? 15.934 -7.732 -9.280 1.00 92.56 103 ALA A C 1
ATOM 786 O O . ALA A 1 103 ? 15.147 -6.840 -8.964 1.00 92.56 103 ALA A O 1
ATOM 787 N N . ILE A 1 104 ? 16.368 -7.897 -10.532 1.00 91.75 104 ILE A N 1
ATOM 788 C CA . ILE A 1 104 ? 16.013 -7.006 -11.643 1.00 91.75 104 ILE A CA 1
ATOM 789 C C . ILE A 1 104 ? 15.246 -7.789 -12.708 1.00 91.75 104 ILE A C 1
ATOM 791 O O . ILE A 1 104 ? 15.728 -8.809 -13.203 1.00 91.75 104 ILE A O 1
ATOM 795 N N . GLU A 1 105 ? 14.081 -7.276 -13.093 1.00 93.25 105 GLU A N 1
ATOM 796 C CA . GLU A 1 105 ? 13.353 -7.706 -14.286 1.00 93.25 105 GLU A CA 1
ATOM 797 C C . GLU A 1 105 ? 13.672 -6.738 -15.431 1.00 93.25 105 GLU A C 1
ATOM 799 O O . GLU A 1 105 ? 13.526 -5.524 -15.284 1.00 93.25 105 GLU A O 1
ATOM 804 N N . VAL A 1 106 ? 14.117 -7.263 -16.574 1.00 92.69 106 VAL A N 1
ATOM 805 C CA . VAL A 1 106 ? 14.547 -6.444 -17.715 1.00 92.69 106 VAL A CA 1
ATOM 806 C C . VAL A 1 106 ? 13.547 -6.566 -18.858 1.00 92.69 106 VAL A C 1
ATOM 808 O O . VAL A 1 106 ? 13.267 -7.669 -19.322 1.00 92.69 106 VAL A O 1
ATOM 811 N N . GLU A 1 107 ? 13.057 -5.427 -19.339 1.00 94.06 107 GLU A N 1
ATOM 812 C CA . GLU A 1 107 ? 12.220 -5.318 -20.536 1.00 94.06 107 GLU A CA 1
ATOM 813 C C . GLU A 1 107 ? 13.028 -4.647 -21.658 1.00 94.06 107 GLU A C 1
ATOM 815 O O . GLU A 1 107 ? 13.479 -3.510 -21.512 1.00 94.06 107 GLU A O 1
ATOM 820 N N . ASP A 1 108 ? 13.262 -5.359 -22.762 1.00 93.00 108 ASP A N 1
ATOM 821 C CA . ASP A 1 108 ? 14.086 -4.882 -23.875 1.00 93.00 108 ASP A CA 1
ATOM 822 C C . ASP A 1 108 ? 13.281 -4.082 -24.913 1.00 93.00 108 ASP A C 1
ATOM 824 O O . ASP A 1 108 ? 12.050 -4.094 -24.928 1.00 93.00 108 ASP A O 1
ATOM 828 N N . ARG A 1 109 ? 13.982 -3.383 -25.819 1.00 91.94 109 ARG A N 1
ATOM 829 C CA . ARG A 1 109 ? 13.387 -2.619 -26.943 1.00 91.94 109 ARG A CA 1
ATOM 830 C C . ARG A 1 109 ? 12.446 -1.485 -26.527 1.00 91.94 109 ARG A C 1
ATOM 832 O O . ARG A 1 109 ? 11.550 -1.099 -27.284 1.00 91.94 109 ARG A O 1
ATOM 839 N N . ALA A 1 110 ? 12.655 -0.915 -25.350 1.00 92.44 110 ALA A N 1
ATOM 840 C CA . ALA A 1 110 ? 11.941 0.279 -24.934 1.00 92.44 110 ALA A CA 1
ATOM 841 C C . ALA A 1 110 ? 12.469 1.536 -25.646 1.00 92.44 110 ALA A C 1
ATOM 843 O O . ALA A 1 110 ? 13.542 1.551 -26.241 1.00 92.44 110 ALA A O 1
ATOM 844 N N . GLN A 1 111 ? 11.723 2.639 -25.560 1.00 91.31 111 GLN A N 1
ATOM 845 C CA . GLN A 1 111 ? 12.162 3.925 -26.125 1.00 91.31 111 GLN A CA 1
ATOM 846 C C . GLN A 1 111 ? 13.401 4.498 -25.418 1.00 91.31 111 GLN A C 1
ATOM 848 O O . GLN A 1 111 ? 14.151 5.265 -26.016 1.00 91.31 111 GLN A O 1
ATOM 853 N N . ARG A 1 112 ? 13.590 4.173 -24.134 1.00 90.31 112 ARG A N 1
ATOM 854 C CA . ARG A 1 112 ? 14.728 4.620 -23.325 1.00 90.31 112 ARG A CA 1
ATOM 855 C C . ARG A 1 112 ? 14.971 3.681 -22.151 1.00 90.31 112 ARG A C 1
ATOM 857 O O . ARG A 1 112 ? 14.032 3.048 -21.662 1.00 90.31 112 ARG A O 1
ATOM 864 N N . SER A 1 113 ? 16.203 3.696 -21.652 1.00 92.50 113 SER A N 1
ATOM 865 C CA . SER A 1 113 ? 16.538 3.060 -20.384 1.00 92.50 113 SER A CA 1
ATOM 866 C C . SER A 1 113 ? 15.903 3.795 -19.200 1.00 92.50 113 SER A C 1
ATOM 868 O O . SER A 1 113 ? 16.049 5.015 -19.081 1.00 92.50 113 SER A O 1
ATOM 870 N N . ALA A 1 114 ? 15.149 3.082 -18.361 1.00 92.69 114 ALA A N 1
ATOM 871 C CA . ALA A 1 114 ? 14.474 3.659 -17.197 1.00 92.69 114 ALA A CA 1
ATOM 872 C C . ALA A 1 114 ? 14.067 2.597 -16.169 1.00 92.69 114 ALA A C 1
ATOM 874 O O . ALA A 1 114 ? 13.647 1.499 -16.525 1.00 92.69 114 ALA A O 1
ATOM 875 N N . ILE A 1 115 ? 14.097 2.965 -14.886 1.00 91.06 115 ILE A N 1
ATOM 876 C CA . ILE A 1 115 ? 13.404 2.212 -13.834 1.00 91.06 115 ILE A CA 1
ATOM 877 C C . ILE A 1 115 ? 11.913 2.537 -13.958 1.00 91.06 115 ILE A C 1
ATOM 879 O O . ILE A 1 115 ? 11.520 3.698 -13.830 1.00 91.06 115 ILE A O 1
ATOM 883 N N . THR A 1 116 ? 11.084 1.535 -14.237 1.00 89.69 116 THR A N 1
ATOM 884 C CA . THR A 1 116 ? 9.640 1.728 -14.464 1.00 89.69 116 THR A CA 1
ATOM 885 C C . THR A 1 116 ? 8.793 1.299 -13.281 1.00 89.69 116 THR A C 1
ATOM 887 O O . THR A 1 116 ? 7.697 1.827 -13.086 1.00 89.69 116 THR A O 1
ATOM 890 N N . ARG A 1 117 ? 9.289 0.360 -12.473 1.00 85.56 117 ARG A N 1
ATOM 891 C CA . ARG A 1 117 ? 8.583 -0.143 -11.299 1.00 85.56 117 ARG A CA 1
ATOM 892 C C . ARG A 1 117 ? 9.567 -0.658 -10.260 1.00 85.56 117 ARG A C 1
ATOM 894 O O . ARG A 1 117 ? 10.549 -1.306 -10.595 1.00 85.56 117 ARG A O 1
ATOM 901 N N . VAL A 1 118 ? 9.244 -0.414 -8.997 1.00 86.88 118 VAL A N 1
ATOM 902 C CA . VAL A 1 118 ? 9.914 -1.016 -7.845 1.00 86.88 118 VAL A CA 1
ATOM 903 C C . VAL A 1 118 ? 8.833 -1.694 -7.011 1.00 86.88 118 VAL A C 1
ATOM 905 O O . VAL A 1 118 ? 7.854 -1.046 -6.632 1.00 86.88 118 VAL A O 1
ATOM 908 N N . ASN A 1 119 ? 8.953 -2.999 -6.785 1.00 83.31 119 ASN A N 1
ATOM 909 C CA . ASN A 1 119 ? 8.006 -3.770 -5.982 1.00 83.31 119 ASN A CA 1
ATOM 910 C C . ASN A 1 119 ? 8.761 -4.668 -4.976 1.00 83.31 119 ASN A C 1
ATOM 912 O O . ASN A 1 119 ? 9.947 -4.461 -4.752 1.00 83.31 119 ASN A O 1
ATOM 916 N N . ALA A 1 120 ? 8.075 -5.585 -4.287 1.00 82.25 120 ALA A N 1
ATOM 917 C CA . ALA A 1 120 ? 8.712 -6.446 -3.285 1.00 82.25 120 ALA A CA 1
ATOM 918 C C . ALA A 1 120 ? 9.524 -7.611 -3.887 1.00 82.25 120 ALA A C 1
ATOM 920 O O . ALA A 1 120 ? 10.419 -8.123 -3.220 1.00 82.25 120 ALA A O 1
ATOM 921 N N . ASP A 1 121 ? 9.219 -8.012 -5.117 1.00 86.56 121 ASP A N 1
ATOM 922 C CA . ASP A 1 121 ? 9.781 -9.178 -5.799 1.00 86.56 121 ASP A CA 1
ATOM 923 C C . ASP A 1 121 ? 10.929 -8.783 -6.747 1.00 86.56 121 ASP A C 1
ATOM 925 O O . ASP A 1 121 ? 11.949 -9.471 -6.808 1.00 86.56 121 ASP A O 1
ATOM 929 N N . ASP A 1 122 ? 10.798 -7.648 -7.440 1.00 89.69 122 ASP A N 1
ATOM 930 C CA . ASP A 1 122 ? 11.730 -7.162 -8.458 1.00 89.69 122 ASP A CA 1
ATOM 931 C C . ASP A 1 122 ? 11.750 -5.626 -8.612 1.00 89.69 122 ASP A C 1
ATOM 933 O O . ASP A 1 122 ? 10.820 -4.887 -8.253 1.00 89.69 122 ASP A O 1
ATOM 937 N N . VAL A 1 123 ? 12.848 -5.152 -9.206 1.00 90.88 123 VAL A N 1
ATOM 938 C CA . VAL A 1 123 ? 12.975 -3.831 -9.824 1.00 90.88 123 VAL A CA 1
ATOM 939 C C . VAL A 1 123 ? 12.864 -4.002 -11.333 1.00 90.88 123 VAL A C 1
ATOM 941 O O . VAL A 1 123 ? 13.740 -4.602 -11.958 1.00 90.88 123 VAL A O 1
ATOM 944 N N . ARG A 1 124 ? 11.817 -3.446 -11.942 1.00 92.75 124 ARG A N 1
ATOM 945 C CA . ARG A 1 124 ? 11.652 -3.482 -13.394 1.00 92.75 124 ARG A CA 1
ATOM 946 C C . ARG A 1 124 ? 12.418 -2.344 -14.050 1.00 92.75 124 ARG A C 1
ATOM 948 O O . ARG A 1 124 ? 12.170 -1.165 -13.772 1.00 92.75 124 ARG A O 1
ATOM 955 N N . VAL A 1 125 ? 13.301 -2.709 -14.969 1.00 94.31 125 VAL A N 1
ATOM 956 C CA . VAL A 1 125 ? 14.104 -1.787 -15.767 1.00 94.31 125 VAL A CA 1
ATOM 957 C C . VAL A 1 125 ? 13.812 -2.030 -17.237 1.00 94.31 125 VAL A C 1
ATOM 959 O O . VAL A 1 125 ? 13.934 -3.144 -17.738 1.00 94.31 125 VAL A O 1
ATOM 962 N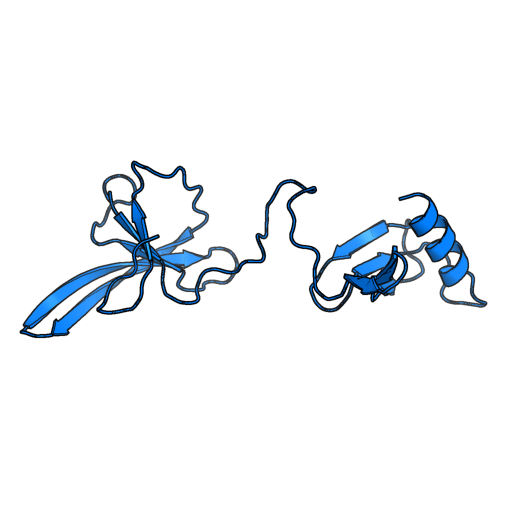 N . THR A 1 126 ? 13.429 -0.976 -17.944 1.00 94.75 126 THR A N 1
ATOM 963 C CA . THR A 1 126 ? 13.361 -1.007 -19.401 1.00 94.75 126 THR A CA 1
ATOM 964 C C . THR A 1 126 ? 14.718 -0.628 -19.973 1.00 94.75 126 THR A C 1
ATOM 966 O O . THR A 1 126 ? 15.349 0.276 -19.430 1.00 94.75 126 THR A O 1
ATOM 969 N N . VAL A 1 127 ? 15.145 -1.260 -21.065 1.00 94.88 127 VAL A N 1
ATOM 970 C CA . VAL A 1 127 ? 16.368 -0.928 -21.818 1.00 94.88 127 VAL A CA 1
ATOM 971 C C . VAL A 1 127 ? 16.058 -0.756 -23.302 1.00 94.88 127 VAL A C 1
ATOM 973 O O . VAL A 1 127 ? 15.111 -1.358 -23.817 1.00 94.88 127 VAL A O 1
ATOM 976 N N . ALA A 1 128 ? 16.819 0.090 -24.000 1.00 93.56 128 ALA A N 1
ATOM 977 C CA . ALA A 1 128 ? 16.595 0.324 -25.427 1.00 93.56 128 ALA A CA 1
ATOM 978 C C . ALA A 1 128 ? 17.183 -0.800 -26.292 1.00 93.56 128 ALA A C 1
ATOM 980 O O . ALA A 1 128 ? 16.569 -1.211 -27.282 1.00 93.56 128 ALA A O 1
ATOM 981 N N . ALA A 1 129 ? 18.347 -1.322 -25.908 1.00 92.44 129 ALA A N 1
ATOM 982 C CA . ALA A 1 129 ? 19.000 -2.431 -26.578 1.00 92.44 129 ALA A CA 1
ATOM 983 C C . ALA A 1 129 ? 18.145 -3.706 -26.531 1.00 92.44 129 ALA A C 1
ATOM 985 O O . ALA A 1 129 ? 17.451 -3.966 -25.545 1.00 92.44 129 ALA A O 1
ATOM 986 N N . PRO A 1 130 ? 18.201 -4.534 -27.585 1.00 91.81 130 PRO A N 1
ATOM 987 C CA . PRO A 1 130 ? 17.534 -5.824 -27.595 1.00 91.81 130 PRO A CA 1
ATOM 988 C C . PRO A 1 130 ? 18.214 -6.813 -26.636 1.00 91.81 130 PRO A C 1
ATOM 990 O O . PRO A 1 130 ? 19.429 -6.781 -26.422 1.00 91.81 130 PRO A O 1
ATOM 993 N N . ALA A 1 131 ? 17.447 -7.785 -26.141 1.00 89.31 131 ALA A N 1
ATOM 994 C CA . ALA A 1 131 ? 17.935 -8.937 -25.379 1.00 89.31 131 ALA A CA 1
ATOM 995 C C . ALA A 1 131 ? 18.641 -9.964 -26.288 1.00 89.31 131 ALA A C 1
ATOM 997 O O . ALA A 1 131 ? 18.359 -11.162 -26.275 1.00 89.31 131 ALA A O 1
ATOM 998 N N . ALA A 1 132 ? 19.561 -9.489 -27.123 1.00 89.56 132 ALA A N 1
ATOM 999 C CA . ALA A 1 132 ? 20.373 -10.287 -28.022 1.00 89.56 132 ALA A CA 1
ATOM 1000 C C . ALA A 1 132 ? 21.849 -10.009 -27.740 1.00 89.56 132 ALA A C 1
ATOM 1002 O O . ALA A 1 132 ? 22.237 -8.878 -27.472 1.00 89.56 132 ALA A O 1
ATOM 1003 N N . ARG A 1 133 ? 22.680 -11.058 -27.796 1.00 86.88 133 ARG A N 1
ATOM 1004 C CA . ARG A 1 133 ? 24.152 -10.947 -27.746 1.00 86.88 133 ARG A CA 1
ATOM 1005 C C . ARG A 1 133 ? 24.710 -10.177 -26.533 1.00 86.88 133 ARG A C 1
ATOM 1007 O O . ARG A 1 133 ? 25.827 -9.681 -26.588 1.00 86.88 133 ARG A O 1
ATOM 1014 N N . GLY A 1 134 ? 23.952 -10.103 -25.438 1.00 88.12 134 GLY A N 1
ATOM 1015 C CA . GLY A 1 134 ? 24.347 -9.379 -24.227 1.00 88.12 134 GLY A CA 1
ATOM 1016 C C . GLY A 1 134 ? 24.236 -7.853 -24.320 1.00 88.12 134 GLY A C 1
ATOM 1017 O O . GLY A 1 134 ? 24.646 -7.182 -23.378 1.00 88.12 134 GLY A O 1
ATOM 1018 N N . GLU A 1 135 ? 23.663 -7.301 -25.394 1.00 90.44 135 GLU A N 1
ATOM 1019 C CA . GLU A 1 135 ? 23.534 -5.850 -25.599 1.00 90.44 135 GLU A CA 1
ATOM 1020 C C . GLU A 1 135 ? 22.689 -5.198 -24.491 1.00 90.44 135 GLU A C 1
ATOM 1022 O O . GLU A 1 135 ? 23.155 -4.272 -23.830 1.00 90.44 135 GLU A O 1
ATOM 1027 N N . ALA A 1 136 ? 21.511 -5.763 -24.196 1.00 91.44 136 ALA A N 1
ATOM 1028 C CA . ALA A 1 136 ? 20.668 -5.353 -23.068 1.00 91.44 136 ALA A CA 1
ATOM 1029 C C . ALA A 1 136 ? 21.390 -5.403 -21.710 1.00 91.44 136 ALA A C 1
ATOM 1031 O O . ALA A 1 136 ? 21.169 -4.544 -20.863 1.00 91.44 136 ALA A O 1
ATOM 1032 N N . ASN A 1 137 ? 22.264 -6.393 -21.498 1.00 91.38 137 ASN A N 1
ATOM 1033 C CA . ASN A 1 137 ? 22.993 -6.534 -20.237 1.00 91.38 137 ASN A CA 1
ATOM 1034 C C . ASN A 1 137 ? 24.063 -5.446 -20.089 1.00 91.38 137 ASN A C 1
ATOM 1036 O O . ASN A 1 137 ? 24.232 -4.885 -19.010 1.00 91.38 137 ASN A O 1
ATOM 1040 N N . ASN A 1 138 ? 24.766 -5.124 -21.178 1.00 92.81 138 ASN A N 1
ATOM 1041 C CA . ASN A 1 138 ? 25.760 -4.058 -21.162 1.00 92.81 138 ASN A CA 1
ATOM 1042 C C . ASN A 1 138 ? 25.104 -2.687 -20.940 1.00 92.81 138 ASN A C 1
ATOM 1044 O O . ASN A 1 138 ? 25.551 -1.930 -20.083 1.00 92.81 138 ASN A O 1
ATOM 1048 N N . GLU A 1 139 ? 24.002 -2.398 -21.642 1.00 92.44 139 GLU A N 1
ATOM 1049 C CA . GLU A 1 139 ? 23.259 -1.147 -21.440 1.00 92.44 139 GLU A CA 1
ATOM 1050 C C . GLU A 1 139 ? 22.699 -1.041 -20.015 1.00 92.44 139 GLU A C 1
ATOM 1052 O O . GLU A 1 139 ? 22.811 0.015 -19.395 1.00 92.44 139 GLU A O 1
ATOM 1057 N N . LEU A 1 140 ? 22.152 -2.132 -19.466 1.00 92.62 140 LEU A N 1
ATOM 1058 C CA . LEU A 1 140 ? 21.661 -2.166 -18.088 1.00 92.62 140 LEU A CA 1
ATOM 1059 C C . LEU A 1 140 ? 22.763 -1.809 -17.084 1.00 92.62 140 LEU A C 1
ATOM 1061 O O . LEU A 1 140 ? 22.538 -0.979 -16.203 1.00 92.62 140 LEU A O 1
ATOM 1065 N N . LEU A 1 141 ? 23.945 -2.418 -17.212 1.00 92.06 141 LEU A N 1
ATOM 1066 C CA . LEU A 1 141 ? 25.081 -2.152 -16.324 1.00 92.06 141 LEU A CA 1
ATOM 1067 C C . LEU A 1 141 ? 25.561 -0.702 -16.442 1.00 92.06 141 LEU A C 1
ATOM 1069 O O . LEU A 1 141 ? 25.790 -0.047 -15.426 1.00 92.06 141 LEU A O 1
ATOM 1073 N N . GLU A 1 142 ? 25.665 -0.175 -17.664 1.00 92.25 142 GLU A N 1
ATOM 1074 C CA . GLU A 1 142 ? 26.028 1.226 -17.897 1.00 92.25 142 GLU A CA 1
ATOM 1075 C C . GLU A 1 142 ? 24.994 2.207 -17.338 1.00 92.25 142 GLU A C 1
ATOM 1077 O O . GLU A 1 142 ? 25.359 3.279 -16.849 1.00 92.25 142 GLU A O 1
ATOM 1082 N N . PHE A 1 143 ? 23.709 1.866 -17.430 1.00 91.81 143 PHE A N 1
ATOM 1083 C CA . PHE A 1 143 ? 22.624 2.673 -16.892 1.00 91.81 143 PHE A CA 1
ATOM 1084 C C . PHE A 1 143 ? 22.652 2.674 -15.360 1.00 91.81 143 PHE A C 1
ATOM 1086 O O . PHE A 1 143 ? 22.691 3.744 -14.760 1.00 91.81 143 PHE A O 1
ATOM 1093 N N . MET A 1 144 ? 22.721 1.499 -14.729 1.00 89.19 144 MET A N 1
ATOM 1094 C CA . MET A 1 144 ? 22.775 1.359 -13.267 1.00 89.19 144 MET A CA 1
ATOM 1095 C C . MET A 1 144 ? 24.029 1.985 -12.646 1.00 89.19 144 MET A C 1
ATOM 1097 O O . MET A 1 144 ? 23.963 2.466 -11.525 1.00 89.19 144 MET A O 1
ATOM 1101 N N . ALA A 1 145 ? 25.155 2.032 -13.363 1.00 87.56 145 ALA A N 1
ATOM 1102 C CA . ALA A 1 145 ? 26.375 2.679 -12.875 1.00 87.56 145 ALA A CA 1
ATOM 1103 C C . ALA A 1 145 ? 26.303 4.221 -12.843 1.00 87.56 145 ALA A C 1
ATOM 1105 O O . ALA A 1 145 ? 27.159 4.856 -12.227 1.00 87.56 145 ALA A O 1
ATOM 1106 N N . LYS A 1 146 ? 25.340 4.831 -13.548 1.00 85.88 146 LYS A N 1
ATOM 1107 C CA . LYS A 1 146 ? 25.173 6.295 -13.640 1.00 85.88 146 LYS A CA 1
ATOM 1108 C C . LYS A 1 146 ? 24.101 6.851 -12.700 1.00 85.88 146 LYS A C 1
ATOM 1110 O O . LYS A 1 146 ? 24.072 8.066 -12.507 1.00 85.88 146 LYS A O 1
ATOM 1115 N N . VAL A 1 147 ? 23.199 5.995 -12.222 1.00 73.75 147 VAL A N 1
ATOM 1116 C CA . VAL A 1 147 ? 22.071 6.333 -11.337 1.00 73.75 147 VAL A CA 1
ATOM 1117 C C . VAL A 1 147 ? 22.544 6.351 -9.890 1.00 73.75 147 VAL A C 1
ATOM 1119 O O . VAL A 1 147 ? 22.141 7.295 -9.177 1.00 73.75 147 VAL A O 1
#

pLDDT: mean 84.49, std 10.65, range [42.31, 94.88]